Protein AF-A0A848MAX9-F1 (afdb_monomer_lite)

pLDDT: mean 86.79, std 11.24, range [47.31, 97.12]

Foldseek 3Di:
DDDDDDDDWDQPPVLQKTWDWDADPVQRKIKIKIKHLPPQFPWKDKPNDTWDWDDDPSIIITMDIGNDDRPFIWIFGHGPVRDGPDIDTDD

Radius of gyration: 12.93 Å; chains: 1; bounding box: 32×26×38 Å

Organism: Paenibacillus lemnae (NCBI:txid1330551)

Structure (mmCIF, N/CA/C/O backbone):
data_AF-A0A848MAX9-F1
#
_entry.id   AF-A0A848MAX9-F1
#
loop_
_atom_site.group_PDB
_atom_site.id
_atom_site.type_symbol
_atom_site.label_atom_id
_atom_site.label_alt_id
_atom_site.label_comp_id
_atom_site.label_asym_id
_atom_site.label_entity_id
_atom_site.label_seq_id
_atom_site.pdbx_PDB_ins_code
_atom_site.Cartn_x
_atom_site.Cartn_y
_atom_site.Cartn_z
_atom_site.occupancy
_atom_site.B_iso_or_equiv
_atom_site.auth_seq_id
_atom_site.auth_comp_id
_atom_site.auth_asym_id
_atom_site.auth_atom_id
_atom_site.pdbx_PDB_model_num
ATOM 1 N N . MET A 1 1 ? -4.050 -3.801 -26.535 1.00 49.78 1 MET A N 1
ATOM 2 C CA . MET A 1 1 ? -3.227 -4.741 -25.745 1.00 49.78 1 MET A CA 1
ATOM 3 C C . MET A 1 1 ? -3.739 -4.704 -24.311 1.00 49.78 1 MET A C 1
ATOM 5 O O . MET A 1 1 ? -4.050 -3.611 -23.856 1.00 49.78 1 MET A O 1
ATOM 9 N N . LYS A 1 2 ? -3.947 -5.848 -23.647 1.00 47.31 2 LYS A N 1
ATOM 10 C CA . LYS A 1 2 ? -4.368 -5.908 -22.236 1.00 47.31 2 LYS A CA 1
ATOM 11 C C . LYS A 1 2 ? -3.257 -6.601 -21.452 1.00 47.31 2 LYS A C 1
ATOM 13 O O . LYS A 1 2 ? -2.864 -7.695 -21.843 1.00 47.31 2 LYS A O 1
ATOM 18 N N . THR A 1 3 ? -2.774 -5.966 -20.392 1.00 54.69 3 THR A N 1
ATOM 19 C CA . THR A 1 3 ? -1.784 -6.541 -19.475 1.00 54.69 3 THR A CA 1
ATOM 20 C C . THR A 1 3 ? -2.520 -7.026 -18.233 1.00 54.69 3 THR A C 1
ATOM 22 O O . THR A 1 3 ? -3.351 -6.303 -17.682 1.00 54.69 3 THR A O 1
ATOM 25 N N . HIS A 1 4 ? -2.263 -8.269 -17.833 1.00 56.44 4 HIS A N 1
ATOM 26 C CA . HIS A 1 4 ? -2.834 -8.872 -16.634 1.00 56.44 4 HIS A CA 1
ATOM 27 C C . HIS A 1 4 ? -1.749 -8.955 -15.564 1.00 56.44 4 HIS A C 1
ATOM 29 O O . HIS A 1 4 ? -0.665 -9.461 -15.833 1.00 56.44 4 HIS A O 1
ATOM 35 N N . ILE A 1 5 ? -2.049 -8.463 -14.365 1.00 57.06 5 ILE A N 1
ATOM 36 C CA . ILE A 1 5 ? -1.235 -8.708 -13.175 1.00 57.06 5 ILE A CA 1
ATOM 37 C C . ILE A 1 5 ? -1.848 -9.935 -12.509 1.00 57.06 5 ILE A C 1
ATOM 39 O O . ILE A 1 5 ? -2.990 -9.881 -12.049 1.00 57.06 5 ILE A O 1
ATOM 43 N N . THR A 1 6 ? -1.130 -11.054 -12.524 1.00 59.12 6 THR A N 1
ATOM 44 C CA . THR A 1 6 ? -1.543 -12.291 -11.855 1.00 59.12 6 THR A CA 1
ATOM 45 C C . THR A 1 6 ? -0.451 -12.704 -10.894 1.00 59.12 6 THR A C 1
ATOM 47 O O . THR A 1 6 ? 0.574 -13.235 -11.311 1.00 59.12 6 THR A O 1
ATOM 50 N N . ASP A 1 7 ? -0.685 -12.442 -9.620 1.00 63.12 7 ASP A N 1
ATOM 51 C CA . ASP A 1 7 ? 0.177 -12.855 -8.526 1.00 63.12 7 ASP A CA 1
ATOM 52 C C . ASP A 1 7 ? -0.698 -13.051 -7.279 1.00 63.12 7 ASP A C 1
ATOM 54 O O . ASP A 1 7 ? -1.806 -12.505 -7.192 1.00 63.12 7 ASP A O 1
ATOM 58 N N . PHE A 1 8 ? -0.244 -13.886 -6.352 1.00 63.47 8 PHE A N 1
ATOM 59 C CA . PHE A 1 8 ? -0.983 -14.231 -5.145 1.00 63.47 8 PHE A CA 1
ATOM 60 C C . PHE A 1 8 ? -0.265 -13.660 -3.934 1.00 63.47 8 PHE A C 1
ATOM 62 O O . PHE A 1 8 ? 0.789 -14.149 -3.536 1.00 63.47 8 PHE A O 1
ATOM 69 N N . VAL A 1 9 ? -0.888 -12.671 -3.297 1.00 70.19 9 VAL A N 1
ATOM 70 C CA . VAL A 1 9 ? -0.416 -12.150 -2.016 1.00 70.19 9 VAL A CA 1
ATOM 71 C C . VAL A 1 9 ? -1.441 -12.500 -0.946 1.00 70.19 9 VAL A C 1
ATOM 73 O O . VAL A 1 9 ? -2.612 -12.127 -1.039 1.00 70.19 9 VAL A O 1
ATOM 76 N N . LEU A 1 10 ? -1.013 -13.264 0.059 1.00 78.56 10 LEU A N 1
ATOM 77 C CA . LEU A 1 10 ? -1.859 -13.597 1.201 1.00 78.56 10 LEU A CA 1
ATOM 78 C C . LEU A 1 10 ? -2.071 -12.349 2.059 1.00 78.56 10 LEU A C 1
ATOM 80 O O . LEU A 1 10 ? -1.137 -11.579 2.295 1.00 78.56 10 LEU A O 1
ATOM 84 N N . ILE A 1 11 ? -3.299 -12.158 2.534 1.00 79.81 11 ILE A N 1
ATOM 85 C CA . ILE A 1 11 ? -3.604 -11.092 3.485 1.00 79.81 11 ILE A CA 1
ATOM 86 C C . ILE A 1 11 ? -3.148 -11.544 4.867 1.00 79.81 11 ILE A C 1
ATOM 88 O O . ILE A 1 11 ? -3.591 -12.581 5.362 1.00 79.81 11 ILE A O 1
ATOM 92 N N . ASP A 1 12 ? -2.261 -10.764 5.484 1.00 82.25 12 ASP A N 1
ATOM 93 C CA . ASP A 1 12 ? -1.929 -10.942 6.892 1.00 82.25 12 ASP A CA 1
ATOM 94 C C . ASP A 1 12 ? -3.157 -10.538 7.713 1.00 82.25 12 ASP A C 1
ATOM 96 O O . ASP A 1 12 ? -3.506 -9.362 7.790 1.00 82.25 12 ASP A O 1
ATOM 100 N N . ILE A 1 13 ? -3.835 -11.523 8.303 1.00 79.25 13 ILE A N 1
ATOM 101 C CA . ILE A 1 13 ? -5.073 -11.315 9.065 1.00 79.25 13 ILE A CA 1
ATOM 102 C C . ILE A 1 13 ? -4.881 -10.433 10.304 1.00 79.25 13 ILE A C 1
ATOM 104 O O . ILE A 1 13 ? -5.856 -9.879 10.794 1.00 79.25 13 ILE A O 1
ATOM 108 N N . PHE A 1 14 ? -3.655 -10.290 10.819 1.00 84.00 14 PHE A N 1
ATOM 109 C CA . PHE A 1 14 ? -3.383 -9.424 11.968 1.00 84.00 14 PHE A CA 1
ATOM 110 C C . PHE A 1 14 ? -3.177 -7.972 11.551 1.00 84.00 14 PHE A C 1
ATOM 112 O O . PHE A 1 14 ? -3.486 -7.061 12.315 1.00 84.00 14 PHE A O 1
ATOM 119 N N . LYS A 1 15 ? -2.646 -7.757 10.344 1.00 84.81 15 LYS A N 1
ATOM 120 C CA . LYS A 1 15 ? -2.460 -6.419 9.769 1.00 84.81 15 LYS A CA 1
ATOM 121 C C . LYS A 1 15 ? -3.656 -5.966 8.944 1.00 84.81 15 LYS A C 1
ATOM 123 O O . LYS A 1 15 ? -3.757 -4.782 8.643 1.00 84.81 15 LYS A O 1
ATOM 128 N N . GLU A 1 16 ? -4.513 -6.908 8.543 1.00 93.06 16 GLU A N 1
ATOM 129 C CA . GLU A 1 16 ? -5.651 -6.693 7.646 1.00 93.06 16 GLU A CA 1
ATOM 130 C C . GLU A 1 16 ? -5.240 -5.991 6.336 1.00 93.06 16 GLU A C 1
ATOM 132 O O . GLU A 1 16 ? -6.010 -5.255 5.711 1.00 93.06 16 GLU A O 1
ATOM 137 N N . PHE A 1 17 ? -3.988 -6.221 5.938 1.00 93.12 17 PHE A N 1
ATOM 138 C CA . PHE A 1 17 ? -3.263 -5.510 4.899 1.00 93.12 17 PHE A CA 1
ATOM 139 C C . PHE A 1 17 ? -2.257 -6.451 4.248 1.00 93.12 17 PHE A C 1
ATOM 141 O O . PHE A 1 17 ? -1.680 -7.323 4.901 1.00 93.12 17 PHE A O 1
ATOM 148 N N . THR A 1 18 ? -2.009 -6.252 2.961 1.00 93.25 18 THR A N 1
ATOM 149 C CA . THR A 1 18 ? -0.925 -6.932 2.262 1.00 93.25 18 THR A CA 1
ATOM 150 C C . THR A 1 18 ? -0.390 -6.102 1.118 1.00 93.25 18 THR A C 1
ATOM 152 O O . THR A 1 18 ? -1.084 -5.208 0.626 1.00 93.25 18 THR A O 1
ATOM 155 N N . TYR A 1 19 ? 0.827 -6.421 0.682 1.00 92.38 19 TYR A N 1
ATOM 156 C CA . TYR A 1 19 ? 1.431 -5.803 -0.484 1.00 92.38 19 TYR A CA 1
ATOM 157 C C . TYR A 1 19 ? 2.350 -6.760 -1.246 1.00 92.38 19 TYR A C 1
ATOM 159 O O . TYR A 1 19 ? 2.938 -7.678 -0.678 1.00 92.38 19 TYR A O 1
ATOM 167 N N . GLY A 1 20 ? 2.488 -6.494 -2.539 1.00 90.12 20 GLY A N 1
ATOM 168 C CA . GLY A 1 20 ? 3.436 -7.119 -3.445 1.00 90.12 20 GLY A CA 1
ATOM 169 C C . GLY A 1 20 ? 4.073 -6.072 -4.353 1.00 90.12 20 GLY A C 1
ATOM 170 O O . GLY A 1 20 ? 3.600 -4.937 -4.466 1.00 90.12 20 GLY A O 1
ATOM 171 N N . ILE A 1 21 ? 5.178 -6.458 -4.986 1.00 89.25 21 ILE A N 1
ATOM 172 C CA . ILE A 1 21 ? 5.896 -5.631 -5.954 1.00 89.25 21 ILE A CA 1
ATOM 173 C C . ILE A 1 21 ? 6.138 -6.485 -7.185 1.00 89.25 21 ILE A C 1
ATOM 175 O O . ILE A 1 21 ? 6.706 -7.569 -7.078 1.00 89.25 21 ILE A O 1
ATOM 179 N N . LEU A 1 22 ? 5.718 -5.988 -8.340 1.00 88.50 22 LEU A N 1
ATOM 180 C CA . LEU A 1 22 ? 5.909 -6.648 -9.623 1.00 88.50 22 LEU A CA 1
ATOM 181 C C . LEU A 1 22 ? 6.621 -5.699 -10.582 1.00 88.50 22 LEU A C 1
ATOM 183 O O . LEU A 1 22 ? 6.325 -4.510 -10.607 1.00 88.50 22 LEU A O 1
ATOM 187 N N . GLU A 1 23 ? 7.551 -6.220 -11.369 1.00 88.81 23 GLU A N 1
ATOM 188 C CA . GLU A 1 23 ? 8.191 -5.478 -12.454 1.00 88.81 23 GLU A CA 1
ATOM 189 C C . GLU A 1 23 ? 7.534 -5.872 -13.780 1.00 88.81 23 GLU A C 1
ATOM 191 O O . GLU A 1 23 ? 7.348 -7.053 -14.076 1.00 88.81 23 GLU A O 1
ATOM 196 N N . SER A 1 24 ? 7.136 -4.880 -14.569 1.00 82.94 24 SER A N 1
ATOM 197 C CA . SER A 1 24 ? 6.586 -5.078 -15.906 1.00 82.94 24 SER A CA 1
ATOM 198 C C . SER A 1 24 ? 7.726 -5.307 -16.891 1.00 82.94 24 SER A C 1
ATOM 200 O O . SER A 1 24 ? 8.420 -4.366 -17.263 1.00 82.94 24 SER A O 1
ATOM 202 N N . GLU A 1 25 ? 7.878 -6.529 -17.402 1.00 81.94 25 GLU A N 1
ATOM 203 C CA . GLU A 1 25 ? 8.906 -6.833 -18.415 1.00 81.94 25 GLU A CA 1
ATOM 204 C C . GLU A 1 25 ? 8.743 -6.012 -19.710 1.00 81.94 25 GLU A C 1
ATOM 206 O O . GLU A 1 25 ? 9.702 -5.807 -20.450 1.00 81.94 25 GLU A O 1
ATOM 211 N N . GLN A 1 26 ? 7.525 -5.543 -20.008 1.00 79.19 26 GLN A N 1
ATOM 212 C CA . GLN A 1 26 ? 7.227 -4.798 -21.235 1.00 79.19 26 GLN A CA 1
ATOM 213 C C . GLN A 1 26 ? 7.598 -3.320 -21.148 1.00 79.19 26 GLN A C 1
ATOM 215 O O . GLN A 1 26 ? 7.956 -2.725 -22.163 1.00 79.19 26 GLN A O 1
ATOM 220 N N . THR A 1 27 ? 7.444 -2.716 -19.969 1.00 82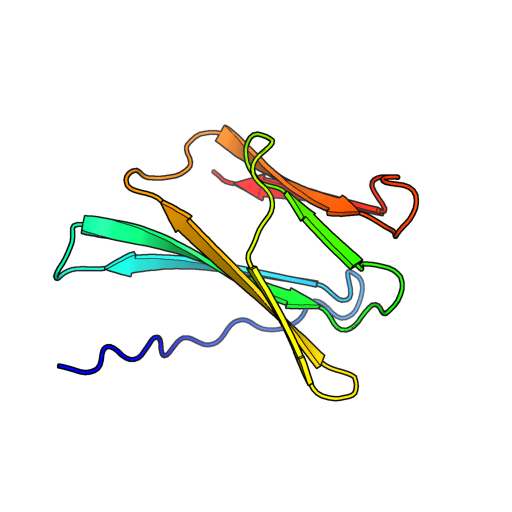.06 27 THR A N 1
ATOM 221 C CA . THR A 1 27 ? 7.613 -1.267 -19.789 1.00 82.06 27 THR A CA 1
ATOM 222 C C . THR A 1 27 ? 8.783 -0.906 -18.882 1.00 82.06 27 THR A C 1
ATOM 224 O O . THR A 1 27 ? 9.238 0.230 -18.925 1.00 82.06 27 THR A O 1
ATOM 227 N N . GLY A 1 28 ? 9.300 -1.853 -18.095 1.00 83.62 28 GLY A N 1
ATOM 228 C CA . GLY A 1 28 ? 10.281 -1.599 -17.039 1.00 83.62 28 GLY A CA 1
ATOM 229 C C . GLY A 1 28 ? 9.687 -0.929 -15.794 1.00 83.62 28 GLY A C 1
ATOM 230 O O . GLY A 1 28 ? 10.424 -0.635 -14.856 1.00 83.62 28 GLY A O 1
ATOM 231 N N . ASP A 1 29 ? 8.372 -0.685 -15.765 1.00 88.81 29 ASP A N 1
ATOM 232 C CA . ASP A 1 29 ? 7.707 -0.066 -14.619 1.00 88.81 29 ASP A CA 1
ATOM 233 C C . ASP A 1 29 ? 7.566 -1.052 -13.457 1.00 88.81 29 ASP A C 1
ATOM 235 O O . ASP A 1 29 ? 7.324 -2.246 -13.640 1.00 88.81 29 ASP A O 1
ATOM 239 N N . PHE A 1 30 ? 7.606 -0.522 -12.241 1.00 88.50 30 PHE A N 1
ATOM 240 C CA . PHE A 1 30 ? 7.343 -1.246 -11.010 1.00 88.50 30 PHE A CA 1
ATOM 241 C C . PHE A 1 30 ? 5.925 -0.972 -10.534 1.00 88.50 30 PHE A C 1
ATOM 243 O O . PHE A 1 30 ? 5.505 0.171 -10.369 1.00 88.50 30 PHE A O 1
ATOM 250 N N . ILE A 1 31 ? 5.187 -2.034 -10.256 1.00 89.94 31 ILE A N 1
ATOM 251 C CA . ILE A 1 31 ? 3.842 -1.969 -9.715 1.00 89.94 31 ILE A CA 1
ATOM 252 C C . ILE A 1 31 ? 3.908 -2.398 -8.259 1.00 89.94 31 ILE A C 1
ATOM 254 O O . ILE A 1 31 ? 4.194 -3.557 -7.965 1.00 89.94 31 ILE A O 1
ATOM 258 N N . VAL A 1 32 ? 3.625 -1.469 -7.350 1.00 91.81 32 VAL A N 1
ATOM 259 C CA . VAL A 1 32 ? 3.404 -1.794 -5.936 1.00 91.81 32 VAL A CA 1
ATOM 260 C C . VAL A 1 32 ? 1.909 -1.895 -5.734 1.00 91.81 32 VAL A C 1
ATOM 262 O O . VAL A 1 32 ? 1.190 -0.949 -6.041 1.00 91.81 32 VAL A O 1
ATOM 265 N N . TYR A 1 33 ? 1.425 -3.027 -5.254 1.00 92.25 33 TYR A N 1
ATOM 266 C CA . TYR A 1 33 ? -0.005 -3.293 -5.168 1.00 92.25 33 TYR A CA 1
ATOM 267 C C . TYR A 1 33 ? -0.334 -4.061 -3.901 1.00 92.25 33 TYR A C 1
ATOM 269 O O . TYR A 1 33 ? 0.553 -4.616 -3.261 1.00 92.25 33 TYR A O 1
ATOM 277 N N . GLY A 1 34 ? -1.611 -4.119 -3.547 1.00 92.38 34 GLY A N 1
ATOM 278 C CA . GLY A 1 34 ? -2.029 -4.859 -2.374 1.00 92.38 34 GLY A CA 1
ATOM 279 C C . GLY A 1 34 ? -3.526 -4.866 -2.148 1.00 92.38 34 GLY A C 1
ATOM 280 O O . GLY A 1 34 ? -4.317 -4.394 -2.971 1.00 92.38 34 GLY A O 1
ATOM 281 N N . ALA A 1 35 ? -3.899 -5.413 -0.999 1.00 93.25 35 ALA A N 1
ATOM 282 C CA . ALA A 1 35 ? -5.274 -5.487 -0.543 1.00 93.25 35 ALA A CA 1
ATOM 283 C C . ALA A 1 35 ? -5.385 -5.077 0.929 1.00 93.25 35 ALA A C 1
ATOM 285 O O . ALA A 1 35 ? -4.436 -5.215 1.701 1.00 93.25 35 ALA A O 1
ATOM 286 N N . ILE A 1 36 ? -6.553 -4.562 1.290 1.00 94.06 36 ILE A N 1
ATOM 287 C CA . ILE A 1 36 ? -6.932 -4.083 2.615 1.00 94.06 36 ILE A CA 1
ATOM 288 C C . ILE A 1 36 ? -8.303 -4.683 2.926 1.00 94.06 36 ILE A C 1
ATOM 290 O O . ILE A 1 36 ? -9.215 -4.582 2.102 1.00 94.06 36 ILE A O 1
ATOM 294 N N . ILE A 1 37 ? -8.453 -5.265 4.111 1.00 94.31 37 ILE A N 1
ATOM 295 C CA . ILE A 1 37 ? -9.764 -5.636 4.676 1.00 94.31 37 ILE A CA 1
ATOM 296 C C . ILE A 1 37 ? -10.121 -4.787 5.904 1.00 94.31 37 ILE A C 1
ATOM 298 O O . ILE A 1 37 ? -11.262 -4.816 6.354 1.00 94.31 37 ILE A O 1
ATOM 302 N N . ASN A 1 38 ? -9.177 -3.983 6.413 1.00 92.75 38 ASN A N 1
ATOM 303 C CA . ASN A 1 38 ? -9.438 -3.013 7.471 1.00 92.75 38 ASN A CA 1
ATOM 304 C C . ASN A 1 38 ? -10.222 -1.804 6.920 1.00 92.75 38 ASN A C 1
ATOM 306 O O . ASN A 1 38 ? -9.657 -1.016 6.155 1.00 92.75 38 ASN A O 1
ATOM 310 N N . PRO A 1 39 ? -11.481 -1.580 7.333 1.00 91.56 39 PRO A N 1
ATOM 311 C CA . PRO A 1 39 ? -12.291 -0.478 6.818 1.00 91.56 39 PRO A CA 1
ATOM 312 C C . PRO A 1 39 ? -11.835 0.904 7.311 1.00 91.56 39 PRO A C 1
ATOM 314 O O . PRO A 1 39 ? -12.286 1.915 6.778 1.00 91.56 39 PRO A O 1
ATOM 317 N N . GLN A 1 40 ? -10.970 0.972 8.328 1.00 94.12 40 GLN A N 1
ATOM 318 C CA . GLN A 1 40 ? -10.420 2.233 8.826 1.00 94.12 40 GLN A CA 1
ATOM 319 C C . GLN A 1 40 ? -9.332 2.786 7.907 1.00 94.12 40 GLN A C 1
ATOM 321 O O . GLN A 1 40 ? -9.076 3.984 7.936 1.00 94.12 40 GLN A O 1
ATOM 326 N N . ILE A 1 41 ? -8.694 1.942 7.093 1.00 94.75 41 ILE A N 1
ATOM 327 C CA . ILE A 1 41 ? -7.694 2.384 6.125 1.00 94.75 41 ILE A CA 1
ATOM 328 C C . ILE A 1 41 ? -8.420 2.896 4.880 1.00 94.75 41 ILE A C 1
ATOM 330 O O . ILE A 1 41 ? -8.993 2.126 4.111 1.00 94.75 41 ILE A O 1
ATOM 334 N N . THR A 1 42 ? -8.347 4.203 4.648 1.00 94.81 42 THR A N 1
ATOM 335 C CA . THR A 1 42 ? -8.965 4.855 3.483 1.00 94.81 42 THR A CA 1
ATOM 336 C C . THR A 1 42 ? -7.947 5.357 2.470 1.00 94.81 42 THR A C 1
ATOM 338 O O . THR A 1 42 ? -8.312 5.650 1.333 1.00 94.81 42 THR A O 1
ATOM 341 N N . THR A 1 43 ? -6.678 5.465 2.867 1.00 96.31 43 THR A N 1
ATOM 342 C CA . THR A 1 43 ? -5.614 6.053 2.049 1.00 96.31 43 THR A CA 1
ATOM 343 C C . THR A 1 43 ? -4.340 5.228 2.168 1.00 96.31 43 THR A C 1
ATOM 345 O O . THR A 1 43 ? -3.950 4.851 3.270 1.00 96.31 43 THR A O 1
ATOM 348 N N . ILE A 1 44 ? -3.659 5.000 1.044 1.00 96.75 44 ILE A N 1
ATOM 349 C CA . ILE A 1 44 ? -2.308 4.435 0.995 1.00 96.75 44 ILE A CA 1
ATOM 350 C C . ILE A 1 44 ? -1.369 5.459 0.366 1.00 96.75 44 ILE A C 1
ATOM 352 O O . ILE A 1 44 ? -1.699 6.039 -0.670 1.00 96.75 44 ILE A O 1
ATOM 356 N N . GLU A 1 45 ? -0.196 5.644 0.963 1.00 95.69 45 GLU A N 1
ATOM 357 C CA . GLU A 1 45 ? 0.862 6.507 0.446 1.00 95.69 45 GLU A CA 1
ATOM 358 C C . GLU A 1 45 ? 2.208 5.791 0.345 1.00 95.69 45 GLU A C 1
ATOM 360 O O . GLU A 1 45 ? 2.589 5.043 1.243 1.00 95.69 45 GLU A O 1
ATOM 365 N N . ILE A 1 46 ? 2.954 6.085 -0.720 1.00 93.12 46 ILE A N 1
ATOM 366 C CA . ILE A 1 46 ? 4.359 5.706 -0.905 1.00 93.12 46 ILE A CA 1
ATOM 367 C C . ILE A 1 46 ? 5.103 6.955 -1.371 1.00 93.12 46 ILE A C 1
ATOM 369 O O . ILE A 1 46 ? 4.694 7.577 -2.345 1.00 93.12 46 ILE A O 1
ATOM 373 N N . ASN A 1 47 ? 6.190 7.338 -0.692 1.00 87.25 47 ASN A N 1
ATOM 374 C CA . ASN A 1 47 ? 6.974 8.544 -1.020 1.00 87.25 47 ASN A CA 1
ATOM 375 C C . ASN A 1 47 ? 6.106 9.813 -1.177 1.00 87.25 47 ASN A C 1
ATOM 377 O O . ASN A 1 47 ? 6.268 10.555 -2.140 1.00 87.25 47 ASN A O 1
ATOM 381 N N . GLU A 1 48 ? 5.149 10.024 -0.264 1.00 87.12 48 GLU A N 1
ATOM 382 C CA . GLU A 1 48 ? 4.188 11.151 -0.288 1.00 87.12 48 GLU A CA 1
ATOM 383 C C . GLU A 1 48 ? 3.210 11.145 -1.478 1.00 87.12 48 GLU A C 1
ATOM 385 O O . GLU A 1 48 ? 2.354 12.020 -1.590 1.00 87.12 48 GLU A O 1
ATOM 390 N N . GLN A 1 49 ? 3.277 10.137 -2.350 1.00 91.12 49 GLN A N 1
ATOM 391 C CA . GLN A 1 49 ? 2.309 9.936 -3.418 1.00 91.12 49 GLN A CA 1
ATOM 392 C C . GLN A 1 49 ? 1.165 9.070 -2.912 1.00 91.12 49 GLN A C 1
ATOM 394 O O . GLN A 1 49 ? 1.390 8.041 -2.277 1.00 91.12 49 GLN A O 1
ATOM 399 N N . GLN A 1 50 ? -0.066 9.463 -3.229 1.00 94.12 50 GLN A N 1
ATOM 400 C CA . GLN A 1 50 ? -1.256 8.687 -2.903 1.00 94.12 50 GLN A CA 1
ATOM 401 C C . GLN A 1 50 ? -1.527 7.616 -3.966 1.00 94.12 50 GLN A C 1
ATOM 403 O O . GLN A 1 50 ? -1.497 7.884 -5.170 1.00 94.12 50 GLN A O 1
ATOM 408 N N . GLY A 1 51 ? -1.832 6.406 -3.506 1.00 93.00 51 GLY A N 1
ATOM 409 C CA . GLY A 1 51 ? -2.130 5.260 -4.356 1.00 93.00 51 GLY A CA 1
ATOM 410 C C . GLY A 1 51 ? -3.528 5.317 -4.948 1.00 93.00 51 GLY A C 1
ATOM 411 O O . GLY A 1 51 ? -4.426 6.000 -4.449 1.00 93.00 51 GLY A O 1
ATOM 412 N N . LYS A 1 52 ? -3.741 4.551 -6.016 1.00 95.44 52 LYS A N 1
ATOM 413 C CA . LYS A 1 52 ? -5.089 4.292 -6.524 1.00 95.44 52 LYS A CA 1
ATOM 414 C C . LYS A 1 52 ? -5.748 3.244 -5.645 1.00 95.44 52 LYS A C 1
ATOM 416 O O . LYS A 1 52 ? -5.138 2.218 -5.372 1.00 95.44 52 LYS A O 1
ATOM 421 N N . ILE A 1 53 ? -6.985 3.502 -5.232 1.00 93.88 53 ILE A N 1
ATOM 422 C CA . ILE A 1 53 ? -7.771 2.621 -4.367 1.00 93.88 53 ILE A CA 1
ATOM 423 C C . ILE A 1 53 ? -9.067 2.253 -5.088 1.00 93.88 53 ILE A C 1
ATOM 425 O O . ILE A 1 53 ? -9.735 3.110 -5.665 1.00 93.88 53 ILE A O 1
ATOM 429 N N . ILE A 1 54 ? -9.405 0.968 -5.065 1.00 93.38 54 ILE A N 1
ATOM 430 C CA . ILE A 1 54 ? -10.605 0.387 -5.657 1.00 93.38 54 ILE A CA 1
ATOM 431 C C . ILE A 1 54 ? -11.291 -0.430 -4.568 1.00 93.38 54 ILE A C 1
ATOM 433 O O . ILE A 1 54 ? -10.811 -1.492 -4.178 1.00 93.38 54 ILE A O 1
ATOM 437 N N . GLN A 1 55 ? -12.427 0.059 -4.087 1.00 90.44 55 GLN A N 1
ATOM 438 C CA . GLN A 1 55 ? -13.212 -0.630 -3.071 1.00 90.44 55 GLN A CA 1
ATOM 439 C C . GLN A 1 55 ? -14.234 -1.569 -3.718 1.00 90.44 55 GLN A C 1
ATOM 441 O O . GLN A 1 55 ? -14.962 -1.181 -4.635 1.00 90.44 55 GLN A O 1
ATOM 446 N N . LYS A 1 56 ? -14.307 -2.806 -3.224 1.00 86.81 56 LYS A N 1
ATOM 447 C CA . LYS A 1 56 ? -15.298 -3.804 -3.624 1.00 86.81 56 LYS A CA 1
ATOM 448 C C . LYS A 1 56 ? -15.756 -4.599 -2.402 1.00 86.81 56 LYS A C 1
ATOM 450 O O . LYS A 1 56 ? -15.102 -5.552 -1.993 1.00 86.81 56 LYS A O 1
ATOM 455 N N . ASN A 1 57 ? -16.932 -4.248 -1.884 1.00 88.00 57 ASN A N 1
ATOM 456 C CA . ASN A 1 57 ? -17.496 -4.814 -0.655 1.00 88.00 57 ASN A CA 1
ATOM 457 C C . ASN A 1 57 ? -16.553 -4.597 0.548 1.00 88.00 57 ASN A C 1
ATOM 459 O O . ASN A 1 57 ? -16.198 -3.460 0.851 1.00 88.00 57 ASN A O 1
ATOM 463 N N . ASP A 1 58 ? -16.173 -5.684 1.211 1.00 87.44 58 ASP A N 1
ATOM 464 C CA . ASP A 1 58 ? -15.246 -5.801 2.337 1.00 87.44 58 ASP A CA 1
ATOM 465 C C . ASP A 1 58 ? -13.769 -5.858 1.914 1.00 87.44 58 ASP A C 1
ATOM 467 O O . ASP A 1 58 ? -12.884 -5.846 2.765 1.00 87.44 58 ASP A O 1
ATOM 471 N N . LEU A 1 59 ? -13.493 -5.891 0.608 1.00 89.75 59 LEU A N 1
ATOM 472 C CA . LEU A 1 59 ? -12.146 -5.923 0.059 1.00 89.75 59 LEU A CA 1
ATOM 473 C C . LEU A 1 59 ? -11.823 -4.614 -0.657 1.00 89.75 59 LEU A C 1
ATOM 475 O O . LEU A 1 59 ? -12.482 -4.220 -1.622 1.00 89.75 59 LEU A O 1
ATOM 479 N N . THR A 1 60 ? -10.734 -3.980 -0.251 1.00 93.56 60 THR A N 1
ATOM 480 C CA . THR A 1 60 ? -10.185 -2.812 -0.931 1.00 93.56 60 THR A CA 1
ATOM 481 C C . THR A 1 60 ? -8.863 -3.188 -1.585 1.00 93.56 60 THR A C 1
ATOM 483 O O . THR A 1 60 ? -7.951 -3.671 -0.926 1.00 93.56 60 THR A O 1
ATOM 486 N N . ILE A 1 61 ? -8.747 -2.966 -2.892 1.00 93.12 61 ILE A N 1
ATOM 487 C CA . ILE A 1 61 ? -7.516 -3.174 -3.663 1.00 93.12 61 ILE A CA 1
ATOM 488 C C . ILE A 1 61 ? -6.840 -1.823 -3.855 1.00 93.12 61 ILE A C 1
ATOM 490 O O . ILE A 1 61 ? -7.516 -0.819 -4.084 1.00 93.12 61 ILE A O 1
ATOM 494 N N . TRP A 1 62 ? -5.514 -1.785 -3.807 1.00 94.19 62 TRP A N 1
ATOM 495 C CA . TRP A 1 62 ? -4.757 -0.566 -4.067 1.00 94.19 62 TRP A CA 1
ATOM 496 C C . TRP A 1 62 ? -3.511 -0.832 -4.909 1.00 94.19 62 TRP A C 1
ATOM 498 O O . TRP A 1 62 ? -2.997 -1.951 -4.927 1.00 94.19 62 TRP A O 1
ATOM 508 N N . TYR A 1 63 ? -3.041 0.189 -5.632 1.00 93.44 63 TYR A N 1
ATOM 509 C CA . TYR A 1 63 ? -1.812 0.092 -6.419 1.00 93.44 63 TYR A CA 1
ATOM 510 C C . TYR A 1 63 ? -1.152 1.443 -6.746 1.00 93.44 63 TYR A C 1
ATOM 512 O O . TYR A 1 63 ? -1.787 2.501 -6.739 1.00 93.44 63 TYR A O 1
ATOM 520 N N . PHE A 1 64 ? 0.128 1.359 -7.104 1.00 92.75 64 PHE A N 1
ATOM 521 C CA . PHE A 1 64 ? 0.986 2.387 -7.685 1.00 92.75 64 PHE A CA 1
ATOM 522 C C . PHE A 1 64 ? 1.669 1.825 -8.925 1.00 92.75 64 PHE A C 1
ATOM 524 O O . PHE A 1 64 ? 2.017 0.648 -8.949 1.00 92.75 64 PHE A O 1
ATOM 531 N N . ILE A 1 65 ? 1.901 2.675 -9.919 1.00 90.44 65 ILE A N 1
ATOM 532 C CA . ILE A 1 65 ? 2.794 2.386 -11.042 1.00 90.44 65 ILE A CA 1
ATOM 533 C C . ILE A 1 65 ? 3.940 3.385 -10.925 1.00 90.44 65 ILE A C 1
ATOM 535 O O . ILE A 1 65 ? 3.696 4.589 -10.864 1.00 90.44 65 ILE A O 1
ATOM 539 N N . LEU A 1 66 ? 5.160 2.877 -10.821 1.00 88.56 66 LEU A N 1
ATOM 540 C CA . LEU A 1 66 ? 6.375 3.633 -10.565 1.00 88.56 66 LEU A CA 1
ATOM 541 C C . LEU A 1 66 ? 7.360 3.379 -11.706 1.00 88.56 66 LEU A C 1
ATOM 543 O O . LEU A 1 66 ? 7.591 2.236 -12.075 1.00 88.56 66 LEU A O 1
ATOM 547 N N . GLU A 1 67 ? 8.002 4.427 -12.211 1.00 87.06 67 GLU A N 1
ATOM 548 C CA . GLU A 1 67 ? 9.001 4.321 -13.293 1.00 87.06 67 GLU A CA 1
ATOM 549 C C . GLU A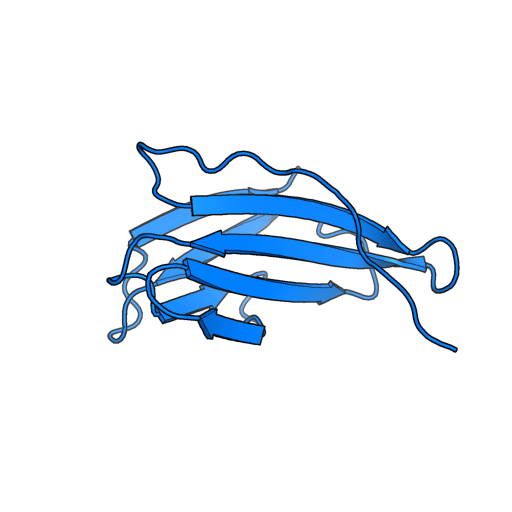 1 67 ? 10.330 3.696 -12.825 1.00 87.06 67 GLU A C 1
ATOM 551 O O . GLU A 1 67 ? 11.226 3.415 -13.615 1.00 87.06 67 GLU A O 1
ATOM 556 N N . SER A 1 68 ? 10.502 3.522 -11.513 1.00 85.25 68 SER A N 1
ATOM 557 C CA . SER A 1 68 ? 11.716 2.975 -10.917 1.00 85.25 68 SER A CA 1
ATOM 558 C C . SER A 1 68 ? 11.392 2.167 -9.670 1.00 85.25 68 SER A C 1
ATOM 560 O O . SER A 1 68 ? 10.357 2.364 -9.025 1.00 85.25 68 SER A O 1
ATOM 562 N N . ARG A 1 69 ? 12.297 1.246 -9.322 1.00 83.19 69 ARG A N 1
ATOM 563 C CA . ARG A 1 69 ? 12.135 0.408 -8.139 1.00 83.19 69 ARG A CA 1
A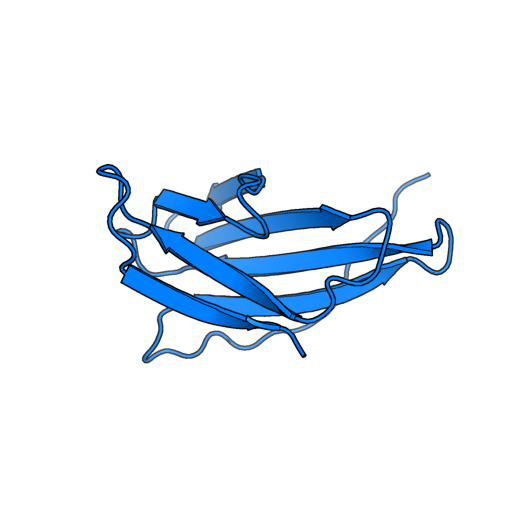TOM 564 C C . ARG A 1 69 ? 12.055 1.295 -6.891 1.00 83.19 69 ARG A C 1
ATOM 566 O O . ARG A 1 69 ? 12.962 2.106 -6.684 1.00 83.19 69 ARG A O 1
ATOM 573 N N . PRO A 1 70 ? 11.036 1.132 -6.032 1.00 77.44 70 PRO A N 1
ATOM 574 C CA . PRO A 1 70 ? 10.909 1.898 -4.795 1.00 77.44 70 PRO A CA 1
ATOM 575 C C . PRO A 1 70 ? 11.981 1.468 -3.785 1.00 77.44 70 PRO A C 1
ATOM 577 O O . PRO A 1 70 ? 11.759 0.607 -2.938 1.00 77.44 70 PRO A O 1
ATOM 580 N N . LEU A 1 71 ? 13.180 2.039 -3.893 1.00 76.25 71 LEU A N 1
ATOM 581 C CA . LEU A 1 71 ? 14.279 1.780 -2.968 1.00 76.25 71 LEU A CA 1
ATOM 582 C C . LEU A 1 71 ? 14.057 2.565 -1.671 1.00 76.25 71 LEU A C 1
ATOM 584 O O . LEU A 1 71 ? 13.991 3.792 -1.694 1.00 76.25 71 LEU A O 1
ATOM 588 N N . ARG A 1 72 ? 14.029 1.864 -0.529 1.00 76.88 72 ARG A N 1
ATOM 589 C CA . ARG A 1 72 ? 13.923 2.458 0.822 1.00 76.88 72 ARG A CA 1
ATOM 590 C C . ARG A 1 72 ? 12.659 3.297 1.045 1.00 76.88 72 ARG A C 1
ATOM 592 O O . ARG A 1 72 ? 12.686 4.275 1.792 1.00 76.88 72 ARG A O 1
ATOM 599 N N . SER A 1 73 ? 11.557 2.907 0.419 1.00 85.06 73 SER A N 1
ATOM 600 C CA . SER A 1 73 ? 10.257 3.547 0.614 1.00 85.06 73 SER A CA 1
ATOM 601 C C . SER A 1 73 ? 9.498 2.933 1.792 1.00 85.06 73 SER A C 1
ATOM 603 O O . SER A 1 73 ? 9.746 1.788 2.173 1.00 85.06 73 SER A O 1
ATOM 605 N N . SER A 1 74 ? 8.548 3.680 2.358 1.00 92.38 74 SER A N 1
ATOM 606 C CA . SER A 1 74 ? 7.544 3.117 3.261 1.00 92.38 74 SER A CA 1
ATOM 607 C C . SER A 1 74 ? 6.140 3.261 2.687 1.00 92.38 74 SER A C 1
ATOM 609 O O . SER A 1 74 ? 5.797 4.294 2.110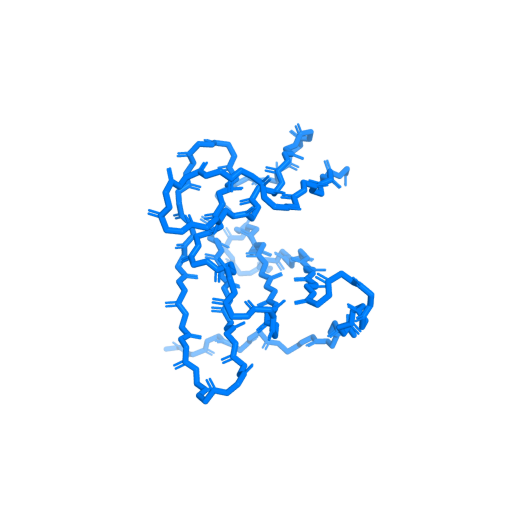 1.00 92.38 74 SER A O 1
ATOM 611 N N . ILE A 1 75 ? 5.350 2.197 2.824 1.00 94.75 75 ILE A N 1
ATOM 612 C CA . ILE A 1 75 ? 3.922 2.189 2.538 1.00 94.75 75 ILE A CA 1
ATOM 613 C C . ILE A 1 75 ? 3.222 2.630 3.813 1.00 94.75 75 ILE A C 1
ATOM 615 O O . ILE A 1 75 ? 3.289 1.936 4.826 1.00 94.75 75 ILE A O 1
ATOM 619 N N . LYS A 1 76 ? 2.557 3.779 3.770 1.00 96.38 76 LYS A N 1
ATOM 620 C CA . LYS A 1 76 ? 1.780 4.314 4.888 1.00 96.38 76 LYS A CA 1
ATOM 621 C C . LYS A 1 76 ? 0.304 4.111 4.605 1.00 96.38 76 LYS A C 1
ATOM 623 O O . LYS A 1 76 ? -0.223 4.693 3.660 1.00 96.38 76 LYS A O 1
ATOM 628 N N . ALA A 1 77 ? -0.357 3.318 5.436 1.00 95.88 77 ALA A N 1
ATOM 629 C CA . ALA A 1 77 ? -1.800 3.162 5.411 1.00 95.88 77 ALA A CA 1
ATOM 630 C C . ALA A 1 77 ? -2.423 4.095 6.451 1.00 95.88 77 ALA A C 1
ATOM 632 O O . ALA A 1 77 ? -2.036 4.071 7.623 1.00 95.88 77 ALA A O 1
ATOM 633 N N . LYS A 1 78 ? -3.352 4.943 6.017 1.00 97.06 78 LYS A N 1
ATOM 634 C CA . LYS A 1 78 ? -3.926 6.020 6.824 1.00 97.06 78 LYS A CA 1
ATOM 635 C C . LYS A 1 78 ? -5.444 5.948 6.875 1.00 97.06 78 LYS A C 1
ATOM 637 O O . LYS A 1 78 ? -6.077 5.455 5.937 1.00 97.06 78 LYS A O 1
ATOM 642 N N . ASP A 1 79 ? -5.999 6.493 7.949 1.00 96.44 79 ASP A N 1
ATOM 643 C CA . ASP A 1 79 ? -7.429 6.766 8.055 1.00 96.44 79 ASP A CA 1
ATOM 644 C C . ASP A 1 79 ? -7.851 8.042 7.311 1.00 96.44 79 ASP A C 1
ATOM 646 O O . ASP A 1 79 ? -7.041 8.726 6.673 1.00 96.44 79 ASP A O 1
ATOM 650 N N . SER A 1 80 ? -9.143 8.362 7.395 1.00 95.12 80 SER A N 1
ATOM 651 C CA . SER A 1 80 ? -9.743 9.531 6.749 1.00 95.12 80 SER A CA 1
ATOM 652 C C . SER A 1 80 ? -9.251 10.869 7.305 1.00 95.12 80 SER A C 1
ATOM 654 O O . SER A 1 80 ? -9.436 11.896 6.657 1.00 95.12 80 SER A O 1
ATOM 656 N N . GLU A 1 81 ? -8.637 10.874 8.489 1.00 96.94 81 GLU A N 1
ATOM 657 C CA . GLU A 1 81 ? -8.050 12.061 9.121 1.00 96.94 81 GLU A CA 1
ATOM 658 C C . GLU A 1 81 ? -6.551 12.197 8.799 1.00 96.94 81 GLU A C 1
ATOM 660 O O . GLU A 1 81 ? -5.909 13.178 9.176 1.00 96.94 81 GLU A O 1
ATOM 665 N N . GLY A 1 82 ? -5.981 11.232 8.069 1.00 95.56 82 GLY A N 1
ATOM 666 C CA . GLY A 1 82 ? -4.573 11.209 7.687 1.00 95.56 82 GLY A CA 1
ATOM 667 C C . GLY A 1 82 ? -3.646 10.626 8.756 1.00 95.56 82 GLY A C 1
ATOM 668 O O . GLY A 1 82 ? -2.422 10.671 8.587 1.00 95.56 82 GLY A O 1
ATOM 669 N N . LYS A 1 83 ? -4.183 10.050 9.837 1.00 97.12 83 LYS A N 1
ATOM 670 C CA . LYS A 1 83 ? -3.382 9.355 10.848 1.00 97.12 83 LYS A CA 1
ATOM 671 C C . LYS A 1 83 ? -2.883 8.032 10.278 1.00 97.12 83 LYS A C 1
ATOM 673 O O . LYS A 1 83 ? -3.642 7.2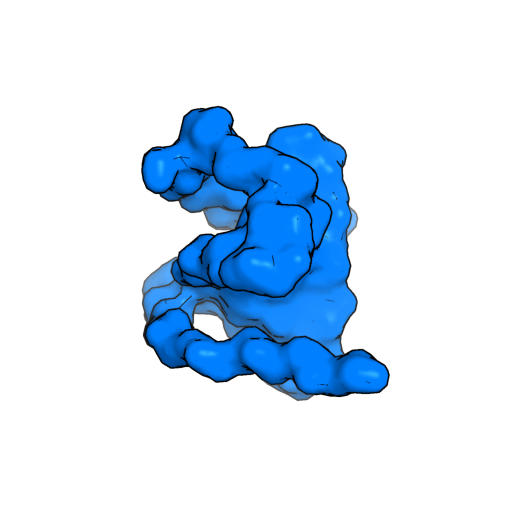60 9.702 1.00 97.12 83 LYS A O 1
ATOM 678 N N . VAL A 1 84 ? -1.598 7.749 10.477 1.00 96.94 84 VAL A N 1
ATOM 679 C CA . VAL A 1 84 ? -0.984 6.480 10.064 1.00 96.94 84 VAL A CA 1
ATOM 680 C C . VAL A 1 84 ? -1.451 5.362 10.998 1.00 96.94 84 VAL A C 1
ATOM 682 O O . VAL A 1 84 ? -1.203 5.413 12.203 1.00 96.94 84 VAL A O 1
ATOM 685 N N . LEU A 1 85 ? -2.126 4.362 10.433 1.00 95.56 85 LEU A N 1
ATOM 686 C CA . LEU A 1 85 ? -2.559 3.144 11.121 1.00 95.56 85 LEU A CA 1
ATOM 687 C C . LEU A 1 85 ? -1.554 2.000 10.940 1.00 95.56 85 LEU A C 1
ATOM 689 O O . LEU A 1 85 ? -1.382 1.185 11.842 1.00 95.56 85 LEU A O 1
ATOM 693 N N . LEU A 1 86 ? -0.875 1.962 9.790 1.00 94.69 86 LEU A N 1
ATOM 694 C CA . LEU A 1 86 ? 0.133 0.959 9.449 1.00 94.69 86 LEU A CA 1
ATOM 695 C C . LEU A 1 86 ? 1.267 1.609 8.650 1.00 94.69 86 LEU A C 1
ATOM 697 O O . LEU A 1 86 ? 1.020 2.444 7.779 1.00 94.69 86 LEU A O 1
ATOM 701 N N . GLU A 1 87 ? 2.503 1.188 8.911 1.00 95.25 87 GLU A N 1
ATOM 702 C CA . GLU A 1 87 ? 3.663 1.531 8.092 1.00 95.25 87 GLU A CA 1
ATOM 703 C C . GLU A 1 87 ? 4.481 0.272 7.774 1.00 95.25 87 GLU A C 1
ATOM 705 O O . GLU A 1 87 ? 4.949 -0.416 8.680 1.00 95.25 87 GLU A O 1
ATOM 710 N N . GLU A 1 88 ? 4.668 -0.016 6.486 1.00 92.12 88 GLU A N 1
ATOM 711 C CA . GLU A 1 88 ? 5.470 -1.137 5.982 1.00 92.12 88 GLU A CA 1
ATOM 712 C C . GLU A 1 88 ? 6.691 -0.616 5.228 1.00 92.12 88 GLU A C 1
ATOM 714 O O . GLU A 1 88 ? 6.594 0.339 4.460 1.00 92.12 88 GLU A O 1
ATOM 719 N N . LYS A 1 89 ? 7.854 -1.239 5.422 1.00 90.81 89 LYS A N 1
ATOM 720 C CA . LYS A 1 89 ? 9.084 -0.853 4.716 1.00 90.81 89 LYS A CA 1
ATOM 721 C C . LYS A 1 89 ? 9.278 -1.708 3.472 1.00 90.81 89 LYS A C 1
ATOM 723 O O . LYS A 1 89 ? 9.206 -2.930 3.553 1.00 90.81 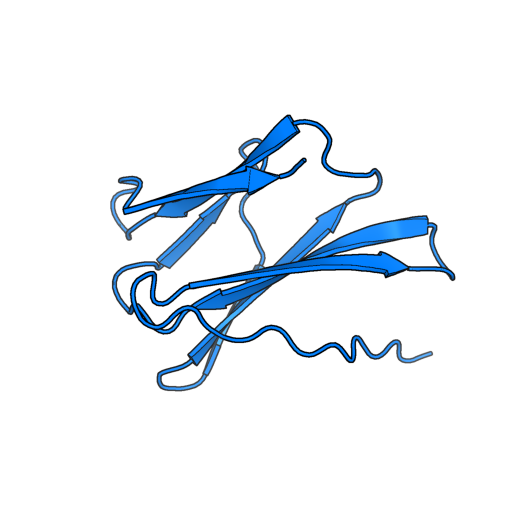89 LYS A O 1
ATOM 728 N N . ILE A 1 90 ? 9.597 -1.052 2.360 1.00 85.00 90 ILE A N 1
ATOM 729 C CA . ILE A 1 90 ? 9.994 -1.690 1.107 1.00 85.00 90 ILE A CA 1
ATOM 730 C C . ILE A 1 90 ? 11.527 -1.716 1.034 1.00 85.00 90 ILE A C 1
ATOM 732 O O . ILE A 1 90 ? 12.177 -0.669 1.154 1.00 85.00 90 ILE A O 1
ATOM 736 N N . TYR A 1 91 ? 12.090 -2.911 0.839 1.00 71.88 91 TYR A N 1
ATOM 737 C CA . TYR A 1 91 ? 13.530 -3.162 0.718 1.00 71.88 91 TYR A CA 1
ATOM 738 C C . TYR A 1 91 ? 13.906 -3.672 -0.673 1.00 71.88 91 TYR A C 1
ATOM 740 O O . TYR A 1 91 ? 13.153 -4.503 -1.230 1.00 71.88 91 TYR A O 1
#

Secondary structure (DSSP, 8-state):
-----------BTTTTEEEEEEE-TTT--EEEEEEE--TT--EEEETTEEPEEEEETTEEEEEEEESS--TT-EEEEE-TT--EEEEEE--

Sequence (91 aa):
MKTHITDFVLIDIFKEFTYGILESEQTGDFIVYGAIINPQITTIEINEQQGKIIQKNDLTIWYFILESRPLRSSIKAKDSEGKVLLEEKIY